Protein AF-A0A0P9UL60-F1 (afdb_monomer)

Structure (mmCIF, N/CA/C/O backbone):
data_AF-A0A0P9UL60-F1
#
_entry.id   AF-A0A0P9UL60-F1
#
loop_
_atom_site.group_PDB
_atom_site.id
_atom_site.type_symbol
_atom_site.label_atom_id
_atom_site.label_alt_id
_atom_site.label_comp_id
_atom_site.label_asym_id
_atom_site.label_entity_id
_atom_site.label_seq_id
_atom_site.pdbx_PDB_ins_code
_atom_site.Cartn_x
_atom_site.Cartn_y
_atom_site.Cartn_z
_atom_site.occupancy
_atom_site.B_iso_or_equiv
_atom_sit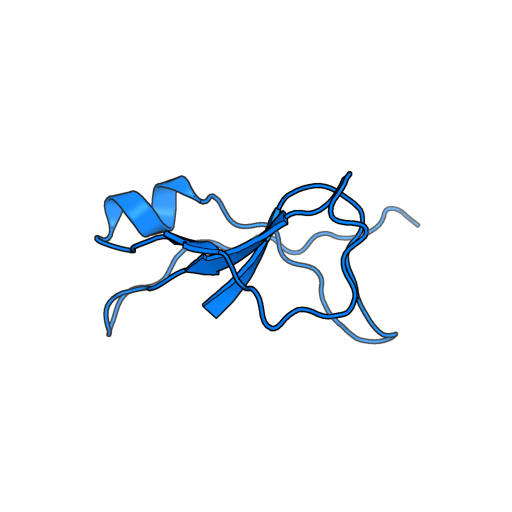e.auth_seq_id
_atom_site.auth_comp_id
_atom_site.auth_asym_id
_atom_site.auth_atom_id
_atom_site.pdbx_PDB_model_num
ATOM 1 N N . MET A 1 1 ? -0.974 6.872 -1.572 1.00 73.25 1 MET A N 1
ATOM 2 C CA . MET A 1 1 ? 0.431 6.696 -1.155 1.00 73.25 1 MET A CA 1
ATOM 3 C C . MET A 1 1 ? 1.179 6.006 -2.280 1.00 73.25 1 MET A C 1
ATOM 5 O O . MET A 1 1 ? 0.631 5.060 -2.838 1.00 73.25 1 MET A O 1
ATOM 9 N N . ASN A 1 2 ? 2.385 6.466 -2.612 1.00 68.69 2 ASN A N 1
ATOM 10 C CA . ASN A 1 2 ? 3.242 5.785 -3.584 1.00 68.69 2 ASN A CA 1
ATOM 11 C C . ASN A 1 2 ? 4.06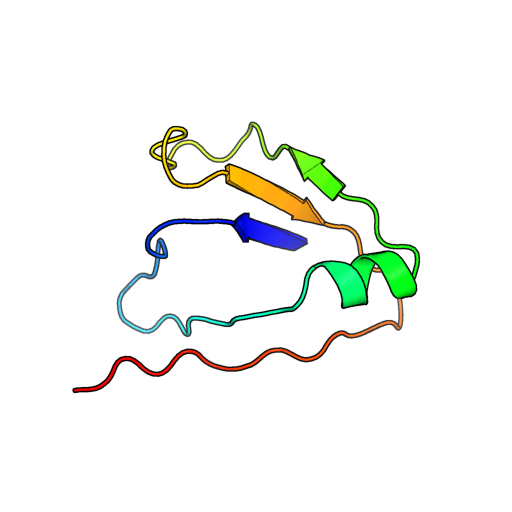8 4.739 -2.838 1.00 68.69 2 ASN A C 1
ATOM 13 O O . ASN A 1 2 ? 4.674 5.042 -1.812 1.00 68.69 2 ASN A O 1
ATOM 17 N N . VAL A 1 3 ? 4.031 3.502 -3.314 1.00 69.75 3 VAL A N 1
ATOM 18 C CA . VAL A 1 3 ? 4.639 2.335 -2.675 1.00 69.75 3 VAL A CA 1
ATOM 19 C C . VAL A 1 3 ? 5.341 1.518 -3.752 1.00 69.75 3 VAL A C 1
ATOM 21 O O . VAL A 1 3 ? 4.928 1.505 -4.907 1.00 69.75 3 VAL A O 1
ATOM 24 N N . MET A 1 4 ? 6.407 0.818 -3.389 1.00 65.75 4 MET A N 1
ATOM 25 C CA . MET A 1 4 ? 7.104 -0.092 -4.295 1.00 65.75 4 MET A CA 1
ATOM 26 C C . MET A 1 4 ? 6.904 -1.536 -3.873 1.00 65.75 4 MET A C 1
ATOM 28 O O . MET A 1 4 ? 6.807 -1.834 -2.683 1.00 65.75 4 MET A O 1
ATOM 32 N N . THR A 1 5 ? 6.861 -2.437 -4.853 1.00 59.25 5 THR A N 1
ATOM 33 C CA . THR A 1 5 ? 6.749 -3.878 -4.609 1.00 59.25 5 THR A CA 1
ATOM 34 C C . THR A 1 5 ? 7.840 -4.625 -5.367 1.00 59.25 5 THR A C 1
ATOM 36 O O . THR A 1 5 ? 8.027 -4.396 -6.560 1.00 59.25 5 THR A O 1
ATOM 39 N N . GLY A 1 6 ? 8.566 -5.505 -4.672 1.00 55.00 6 GLY A N 1
ATOM 40 C CA . GLY A 1 6 ? 9.722 -6.223 -5.222 1.00 55.00 6 GLY A CA 1
ATOM 41 C C . GLY A 1 6 ? 10.981 -5.353 -5.358 1.00 55.00 6 GLY A C 1
ATOM 42 O O . GLY A 1 6 ? 10.895 -4.160 -5.617 1.00 55.00 6 GLY A O 1
ATOM 43 N N . GLY A 1 7 ? 12.160 -5.955 -5.177 1.00 54.03 7 GLY A N 1
ATOM 44 C CA . GLY A 1 7 ? 13.475 -5.320 -5.367 1.00 54.03 7 GLY A CA 1
ATOM 45 C C . GLY A 1 7 ? 13.908 -4.305 -4.289 1.00 54.03 7 GLY A C 1
ATOM 46 O O . GLY A 1 7 ? 13.161 -4.043 -3.346 1.00 54.03 7 GLY A O 1
ATOM 47 N N . PRO A 1 8 ? 15.157 -3.803 -4.370 1.00 54.28 8 PRO A N 1
ATOM 48 C CA . PRO A 1 8 ? 15.730 -2.915 -3.362 1.00 54.28 8 PRO A CA 1
ATOM 49 C C . PRO A 1 8 ? 15.108 -1.513 -3.407 1.00 54.28 8 PRO A C 1
ATOM 51 O O . PRO A 1 8 ? 14.767 -0.992 -4.467 1.00 54.28 8 PRO A O 1
ATOM 54 N N . SER A 1 9 ? 14.978 -0.906 -2.232 1.00 58.44 9 SER A N 1
ATOM 55 C CA . SER A 1 9 ? 14.403 0.420 -2.019 1.00 58.44 9 SER A CA 1
ATOM 56 C C . SER A 1 9 ? 15.240 1.550 -2.639 1.00 58.44 9 SER A C 1
ATOM 58 O O . SER A 1 9 ? 16.459 1.571 -2.487 1.00 58.44 9 SER A O 1
ATOM 60 N N . TYR A 1 10 ? 14.594 2.556 -3.242 1.00 56.06 10 TYR A N 1
ATOM 61 C CA . TYR A 1 10 ? 15.206 3.869 -3.514 1.00 56.06 10 TYR A CA 1
ATOM 62 C C . TYR A 1 10 ? 15.214 4.711 -2.237 1.00 56.06 10 TYR A C 1
ATOM 64 O O . TYR A 1 10 ? 14.399 5.617 -2.076 1.00 56.06 10 TYR A O 1
ATOM 72 N N . SER A 1 11 ? 16.093 4.380 -1.303 1.00 60.97 11 SER A N 1
ATOM 73 C CA . SER A 1 11 ? 16.302 5.171 -0.087 1.00 60.97 11 SER A CA 1
ATOM 74 C C . SER A 1 11 ? 17.515 6.065 -0.286 1.00 60.97 11 SER A C 1
ATOM 76 O O . SER A 1 11 ? 18.543 5.601 -0.782 1.00 60.97 11 SER A O 1
ATOM 78 N N . ARG A 1 12 ? 17.415 7.339 0.087 1.00 64.31 12 ARG A N 1
ATOM 79 C CA . ARG A 1 12 ? 18.583 8.209 0.266 1.00 64.31 12 ARG A CA 1
ATOM 80 C C . ARG A 1 12 ? 19.142 8.017 1.677 1.00 64.31 12 ARG A C 1
ATOM 82 O O . ARG A 1 12 ? 18.444 7.523 2.563 1.00 64.31 12 ARG A O 1
ATOM 89 N N . ASP A 1 13 ? 20.391 8.420 1.899 1.00 63.41 13 ASP A N 1
ATOM 90 C CA . ASP A 1 13 ? 20.974 8.416 3.243 1.00 63.41 13 ASP A CA 1
ATOM 91 C C . ASP A 1 13 ? 20.118 9.268 4.196 1.00 63.41 13 ASP A C 1
ATOM 93 O O . ASP A 1 13 ? 19.866 10.445 3.937 1.00 63.41 13 ASP A O 1
ATOM 97 N N . GLY A 1 14 ? 19.654 8.650 5.286 1.00 68.50 14 GLY A N 1
AT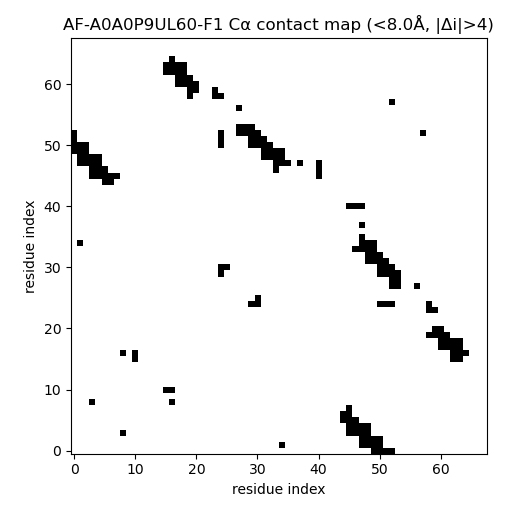OM 98 C CA . GLY A 1 14 ? 18.739 9.250 6.265 1.00 68.50 14 GLY A CA 1
ATOM 99 C C . GLY A 1 14 ? 17.266 8.849 6.112 1.00 68.50 14 GLY A C 1
ATOM 100 O O . GLY A 1 14 ? 16.492 9.071 7.044 1.00 68.50 14 GLY A O 1
ATOM 101 N N . ASP A 1 15 ? 16.875 8.215 5.002 1.00 75.56 15 ASP A N 1
ATOM 102 C CA . ASP A 1 15 ? 15.510 7.715 4.818 1.00 75.56 15 ASP A CA 1
ATOM 103 C C . ASP A 1 15 ? 15.277 6.418 5.609 1.00 75.56 15 ASP A C 1
ATOM 105 O O . ASP A 1 15 ? 16.119 5.516 5.641 1.00 75.56 15 ASP A O 1
ATOM 109 N N . ILE A 1 16 ? 14.087 6.283 6.203 1.00 79.94 16 ILE A N 1
ATOM 110 C CA . ILE A 1 16 ? 13.644 5.016 6.793 1.00 79.94 16 ILE A CA 1
ATOM 111 C C . ILE A 1 16 ? 12.919 4.171 5.748 1.00 79.94 16 ILE A C 1
ATOM 113 O O . ILE A 1 16 ? 11.989 4.620 5.078 1.00 79.94 16 ILE A O 1
ATOM 117 N N . ASN A 1 17 ? 13.319 2.909 5.638 1.00 83.69 17 ASN A N 1
ATOM 118 C CA . ASN A 1 17 ? 12.578 1.927 4.864 1.00 83.69 17 ASN A CA 1
ATOM 119 C C . ASN A 1 17 ? 11.472 1.325 5.711 1.00 83.69 17 ASN A C 1
ATOM 121 O O . ASN A 1 17 ? 11.712 0.931 6.851 1.00 83.69 17 ASN A O 1
ATOM 125 N N . VAL A 1 18 ? 10.278 1.205 5.141 1.00 87.25 18 VAL A N 1
ATOM 126 C CA . VAL A 1 18 ? 9.142 0.573 5.810 1.00 87.25 18 VAL A CA 1
ATOM 127 C C . VAL A 1 18 ? 8.552 -0.536 4.952 1.00 87.25 18 VAL A C 1
ATOM 129 O O . VAL A 1 18 ? 8.404 -0.401 3.738 1.00 87.25 18 VAL A O 1
ATOM 132 N N . ARG A 1 19 ? 8.191 -1.639 5.602 1.00 89.56 19 ARG A N 1
ATOM 133 C CA . ARG A 1 19 ? 7.413 -2.733 5.034 1.00 89.56 19 ARG A CA 1
ATOM 134 C C . ARG A 1 19 ? 5.973 -2.613 5.507 1.00 89.56 19 ARG A C 1
ATOM 136 O O . ARG A 1 19 ? 5.714 -2.439 6.693 1.00 89.56 19 ARG A O 1
ATOM 143 N N . MET A 1 20 ? 5.040 -2.750 4.575 1.00 94.19 20 MET A N 1
ATOM 144 C CA . MET A 1 20 ? 3.602 -2.768 4.841 1.00 94.19 20 MET A CA 1
ATOM 145 C C . MET A 1 20 ? 2.968 -3.942 4.097 1.00 94.19 20 MET A C 1
ATOM 147 O O . MET A 1 20 ? 3.473 -4.373 3.055 1.00 94.19 20 MET A O 1
ATOM 151 N N . ARG A 1 21 ? 1.847 -4.455 4.605 1.00 94.75 21 ARG A N 1
ATOM 152 C CA . ARG A 1 21 ? 1.096 -5.531 3.952 1.00 94.75 21 ARG A CA 1
ATOM 153 C C . ARG A 1 21 ? 0.058 -4.942 2.999 1.00 94.75 21 ARG A C 1
ATOM 155 O O . ARG A 1 21 ? -0.837 -4.224 3.424 1.00 94.75 21 ARG A O 1
ATOM 162 N N . LEU A 1 22 ? 0.130 -5.297 1.713 1.00 94.31 22 LEU A N 1
ATOM 163 C CA . LEU A 1 22 ? -0.826 -4.819 0.700 1.00 94.31 22 LEU A CA 1
ATOM 164 C C . LEU A 1 22 ? -2.282 -5.167 1.052 1.00 94.31 22 LEU A C 1
ATOM 166 O O . LEU A 1 22 ? -3.175 -4.345 0.859 1.00 94.31 22 LEU A O 1
ATOM 170 N N . GLY A 1 23 ? -2.507 -6.364 1.604 1.00 95.81 23 GLY A N 1
ATOM 171 C CA . GLY A 1 23 ? -3.832 -6.811 2.040 1.00 95.81 23 GLY A CA 1
ATOM 172 C C . GLY A 1 23 ? -4.490 -5.857 3.037 1.00 95.81 23 GLY A C 1
ATOM 173 O O . GLY A 1 23 ? -5.681 -5.616 2.934 1.00 95.81 23 GLY A O 1
ATOM 174 N N . ASP A 1 24 ? -3.715 -5.207 3.907 1.00 97.62 24 ASP A N 1
ATOM 175 C CA . ASP A 1 24 ? -4.263 -4.319 4.936 1.00 97.62 24 ASP A CA 1
ATOM 176 C C . ASP A 1 24 ? -4.890 -3.053 4.335 1.00 97.62 24 ASP A C 1
ATOM 178 O O . ASP A 1 24 ? -5.834 -2.501 4.902 1.00 97.62 24 ASP A O 1
ATOM 182 N N . PHE A 1 25 ? -4.403 -2.606 3.174 1.00 96.88 25 PHE A N 1
ATOM 183 C CA . PHE A 1 25 ? -5.035 -1.528 2.414 1.00 96.88 25 PHE A CA 1
ATOM 184 C C . PHE A 1 25 ? -6.322 -2.010 1.745 1.00 96.88 25 PHE A C 1
ATOM 186 O O . PHE A 1 25 ? -7.335 -1.318 1.813 1.00 96.88 25 PHE A O 1
ATOM 193 N N . ILE A 1 26 ? -6.293 -3.197 1.129 1.00 96.56 26 ILE A N 1
ATOM 194 C CA . ILE A 1 26 ? -7.448 -3.789 0.436 1.00 96.56 26 ILE A CA 1
ATOM 195 C C . ILE A 1 26 ? -8.600 -4.024 1.422 1.00 96.56 26 ILE A C 1
ATOM 197 O O . ILE A 1 26 ? -9.726 -3.608 1.154 1.00 96.56 26 ILE A O 1
ATOM 201 N N . ASP A 1 27 ? -8.303 -4.585 2.595 1.00 97.62 27 ASP A N 1
ATOM 202 C CA . ASP A 1 27 ? -9.274 -4.867 3.659 1.00 97.62 27 ASP A CA 1
ATOM 203 C C . ASP A 1 27 ? -9.956 -3.587 4.185 1.00 97.62 27 ASP A C 1
ATOM 205 O O . ASP A 1 27 ? -11.061 -3.635 4.721 1.00 97.62 27 ASP A O 1
ATOM 209 N N . ARG A 1 28 ? -9.328 -2.418 3.991 1.00 97.12 28 ARG A N 1
ATOM 210 C CA . ARG A 1 28 ? -9.852 -1.092 4.365 1.00 97.12 28 ARG A CA 1
ATOM 211 C C . ARG A 1 28 ? -10.515 -0.347 3.204 1.00 97.12 28 ARG A C 1
ATOM 213 O O . ARG A 1 28 ? -10.818 0.832 3.345 1.00 97.12 28 ARG A O 1
ATOM 220 N N . GLY A 1 29 ? -10.732 -0.990 2.056 1.00 96.50 29 GLY A N 1
ATOM 221 C CA . GLY A 1 29 ? -11.336 -0.369 0.869 1.00 96.50 29 GLY A CA 1
ATOM 222 C C . GLY A 1 29 ? -10.351 0.404 -0.016 1.00 96.50 29 GLY A C 1
ATOM 223 O O . GLY A 1 29 ? -10.763 1.179 -0.884 1.00 96.50 29 GLY A O 1
ATOM 224 N N . GLY A 1 30 ? -9.051 0.207 0.195 1.00 96.69 30 GLY A N 1
ATOM 225 C CA . GLY A 1 30 ? -7.994 0.724 -0.661 1.00 96.69 30 GLY A CA 1
ATOM 226 C C . GLY A 1 30 ? -8.009 0.092 -2.052 1.00 96.69 30 GLY A C 1
ATOM 227 O O . GLY A 1 30 ? -8.381 -1.065 -2.244 1.00 96.69 30 GLY A O 1
ATOM 228 N N . LYS A 1 31 ? -7.586 0.871 -3.044 1.00 95.88 31 LYS A N 1
ATOM 229 C CA . LYS A 1 31 ? -7.459 0.473 -4.448 1.00 95.88 31 LYS A CA 1
ATOM 230 C C . LYS A 1 31 ? -6.001 0.578 -4.866 1.00 95.88 31 LYS A C 1
ATOM 232 O O . LYS A 1 31 ? -5.275 1.446 -4.382 1.00 95.88 31 LYS A O 1
ATOM 237 N N . VAL A 1 32 ? -5.591 -0.302 -5.770 1.00 93.19 32 VAL A N 1
ATOM 238 C CA . VAL A 1 32 ? -4.207 -0.422 -6.232 1.00 93.19 32 VAL A CA 1
ATOM 239 C C . VAL A 1 32 ? -4.135 -0.024 -7.697 1.00 93.19 32 VAL A C 1
ATOM 241 O O . VAL A 1 32 ? -4.910 -0.513 -8.517 1.00 93.19 32 VAL A O 1
ATOM 244 N N . TYR A 1 33 ? -3.190 0.849 -8.018 1.00 90.31 33 TYR A N 1
ATOM 245 C CA . TYR A 1 33 ? -2.941 1.353 -9.360 1.00 90.31 33 TYR A CA 1
ATOM 246 C C . TYR A 1 33 ? -1.456 1.225 -9.681 1.00 90.31 33 TYR A C 1
ATOM 248 O O . TYR A 1 33 ? -0.612 1.326 -8.791 1.00 90.31 33 TYR A O 1
ATOM 256 N N . LEU A 1 34 ? -1.127 1.032 -10.956 1.00 87.00 34 LEU A N 1
ATOM 257 C CA . LEU A 1 34 ? 0.255 1.125 -11.419 1.00 87.00 34 LEU A CA 1
ATOM 258 C C . LEU A 1 34 ? 0.707 2.586 -11.387 1.00 87.00 34 LEU A C 1
ATOM 260 O O . LEU A 1 34 ? 0.003 3.462 -11.895 1.00 87.00 34 LEU A O 1
ATOM 264 N N . ASP A 1 35 ? 1.886 2.843 -10.821 1.00 84.19 35 ASP A N 1
ATOM 265 C CA . ASP A 1 35 ? 2.497 4.168 -10.869 1.00 84.19 35 ASP A CA 1
ATOM 266 C C . ASP A 1 35 ? 3.392 4.298 -12.109 1.00 84.19 35 ASP A C 1
ATOM 268 O O . ASP A 1 35 ? 4.563 3.916 -12.117 1.00 84.19 35 ASP A O 1
ATOM 272 N N . ASN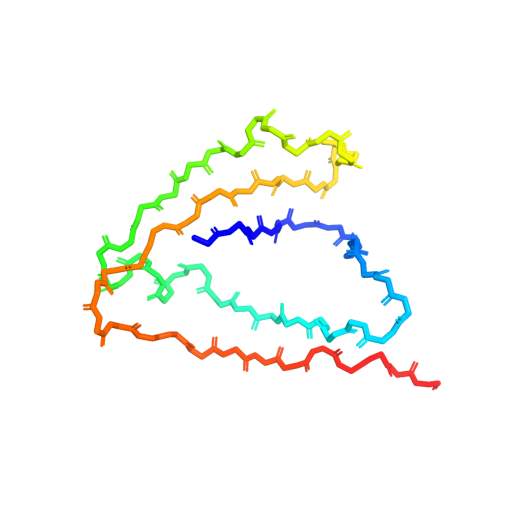 A 1 36 ? 2.837 4.869 -13.177 1.00 78.69 36 ASN A N 1
ATOM 273 C CA . ASN A 1 36 ? 3.573 5.098 -14.421 1.00 78.69 36 ASN A CA 1
ATOM 274 C C . ASN A 1 36 ? 4.530 6.304 -14.356 1.00 78.69 36 ASN A C 1
ATOM 276 O O . ASN A 1 36 ? 5.320 6.490 -15.283 1.00 78.69 36 ASN A O 1
ATOM 280 N N . SER A 1 37 ? 4.465 7.117 -13.295 1.00 73.25 37 SER A N 1
ATOM 281 C CA . SER A 1 37 ? 5.301 8.313 -13.120 1.00 73.25 37 SER A CA 1
ATOM 282 C C . SER A 1 37 ? 6.667 8.006 -12.502 1.00 73.25 37 SER A C 1
ATOM 284 O O . SER A 1 37 ? 7.608 8.788 -12.645 1.00 73.25 37 SER A O 1
ATOM 286 N N . ALA A 1 38 ? 6.809 6.844 -11.860 1.00 65.69 38 ALA A N 1
ATOM 287 C CA . ALA A 1 38 ? 8.065 6.398 -11.282 1.00 65.69 38 ALA A CA 1
ATOM 288 C C . ALA A 1 38 ? 9.091 6.079 -12.390 1.00 65.69 38 ALA A C 1
ATOM 290 O O . ALA A 1 38 ? 9.069 5.018 -13.020 1.00 65.69 38 ALA A O 1
ATOM 291 N N . ALA A 1 39 ? 10.002 7.025 -12.625 1.00 56.69 39 ALA A N 1
ATOM 292 C CA . ALA A 1 39 ? 11.049 6.948 -13.646 1.00 56.69 39 ALA A CA 1
ATOM 293 C C . ALA A 1 39 ? 12.249 6.050 -13.265 1.00 56.69 39 ALA A C 1
ATOM 295 O O . ALA A 1 39 ? 13.091 5.782 -14.114 1.00 56.69 39 ALA A O 1
ATOM 296 N N . GLY A 1 40 ? 12.353 5.598 -12.008 1.00 53.44 40 GLY A N 1
ATOM 297 C CA . GLY A 1 40 ? 13.585 4.996 -11.466 1.00 53.44 40 GLY A CA 1
ATOM 298 C C . GLY A 1 40 ? 13.627 3.469 -11.353 1.00 53.44 40 GLY A C 1
ATOM 299 O O . GLY A 1 40 ? 14.696 2.932 -11.085 1.00 53.44 40 GLY A O 1
ATOM 300 N N . GLY A 1 41 ? 12.498 2.783 -11.551 1.00 55.06 41 GLY A N 1
ATOM 301 C CA . GLY A 1 41 ? 12.339 1.332 -11.399 1.00 55.06 41 GLY A CA 1
ATOM 302 C C . GLY A 1 41 ? 13.056 0.518 -12.469 1.00 55.06 41 GLY A C 1
ATOM 303 O O . GLY A 1 41 ? 12.684 0.647 -13.634 1.00 55.06 41 GLY A O 1
ATOM 304 N N . ASP A 1 42 ? 13.955 -0.406 -12.113 1.00 55.69 42 ASP A N 1
ATOM 305 C CA . ASP A 1 42 ? 14.163 -1.583 -12.966 1.00 55.69 42 ASP A CA 1
ATOM 306 C C . ASP A 1 42 ? 12.842 -2.369 -12.953 1.00 55.69 42 ASP A C 1
ATOM 308 O O . ASP A 1 42 ? 12.581 -3.184 -12.063 1.00 55.69 42 ASP A O 1
ATOM 312 N N . ARG A 1 43 ? 11.948 -2.041 -13.899 1.00 56.12 43 ARG A N 1
ATOM 313 C CA . ARG A 1 43 ? 10.577 -2.576 -13.998 1.00 56.12 43 ARG A CA 1
ATOM 314 C C . ARG A 1 43 ? 10.547 -4.102 -14.155 1.00 56.12 43 ARG A C 1
ATOM 316 O O . ARG A 1 43 ? 9.469 -4.686 -14.129 1.00 56.12 43 ARG A O 1
ATOM 323 N N . GLN A 1 44 ? 11.705 -4.749 -14.320 1.00 58.38 44 GLN A N 1
ATOM 324 C CA . GLN A 1 44 ? 11.845 -6.203 -14.269 1.00 58.38 44 GLN A CA 1
ATOM 325 C C . GL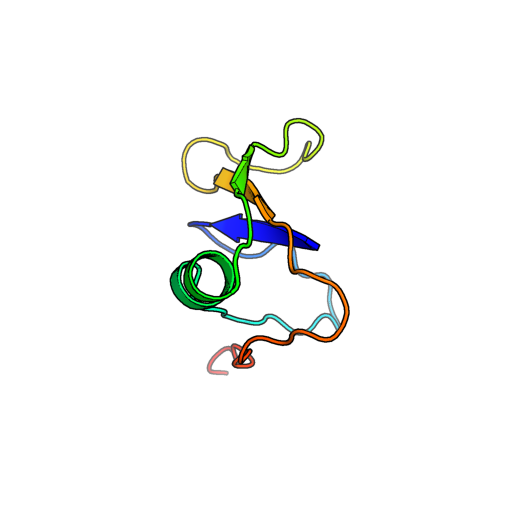N A 1 44 ? 11.816 -6.781 -12.848 1.00 58.38 44 GLN A C 1
ATOM 327 O O . GLN A 1 44 ? 11.414 -7.932 -12.693 1.00 58.38 44 GLN A O 1
ATOM 332 N N . LYS A 1 45 ? 12.231 -6.033 -11.815 1.00 65.00 45 LYS A N 1
ATOM 333 C CA . LYS A 1 45 ? 12.332 -6.535 -10.427 1.00 65.00 45 LYS A CA 1
ATOM 334 C C . LYS A 1 45 ? 11.492 -5.755 -9.418 1.00 65.00 45 LYS A C 1
ATOM 336 O O . LYS A 1 45 ? 11.145 -6.315 -8.379 1.00 65.00 45 LYS A O 1
ATOM 341 N N . THR A 1 46 ? 11.147 -4.507 -9.734 1.00 72.31 46 THR A N 1
ATOM 342 C CA . THR A 1 46 ? 10.367 -3.621 -8.865 1.00 72.31 46 THR A CA 1
ATOM 343 C C . THR A 1 46 ? 9.203 -3.009 -9.631 1.00 72.31 46 THR A C 1
ATOM 345 O O . THR A 1 46 ? 9.399 -2.336 -10.642 1.00 72.31 46 THR A O 1
ATOM 348 N N . ILE A 1 47 ? 7.985 -3.209 -9.126 1.00 80.38 47 ILE A N 1
ATOM 349 C CA . ILE A 1 47 ? 6.759 -2.634 -9.680 1.00 80.38 47 ILE A CA 1
ATOM 350 C C . ILE A 1 47 ? 6.306 -1.492 -8.760 1.00 80.38 47 ILE A C 1
ATOM 352 O O . ILE A 1 47 ? 5.913 -1.755 -7.615 1.00 80.38 47 ILE A O 1
ATOM 356 N N . PRO A 1 48 ? 6.367 -0.233 -9.225 1.00 82.56 48 PRO A N 1
ATOM 357 C CA . PRO A 1 48 ? 5.875 0.911 -8.472 1.00 82.56 48 PRO A CA 1
ATOM 358 C C . PRO A 1 48 ? 4.341 0.982 -8.546 1.00 82.56 48 PRO A C 1
ATOM 360 O O . PRO A 1 48 ? 3.739 0.808 -9.609 1.00 82.56 48 PRO A O 1
ATOM 363 N N . LEU A 1 49 ? 3.706 1.232 -7.403 1.00 88.00 49 LEU A N 1
ATOM 364 C CA . LEU A 1 49 ? 2.257 1.258 -7.229 1.00 88.00 49 LEU A CA 1
ATOM 365 C C . LEU A 1 49 ? 1.807 2.546 -6.535 1.00 88.00 49 LEU A C 1
ATOM 367 O O . LEU A 1 49 ? 2.456 3.036 -5.612 1.00 88.00 49 LEU A O 1
ATOM 371 N N . VAL A 1 50 ? 0.624 3.031 -6.901 1.00 90.44 50 VAL A N 1
ATOM 372 C CA . VAL A 1 50 ? -0.145 3.978 -6.089 1.00 90.44 50 VAL A CA 1
ATOM 373 C C . VAL A 1 50 ? -1.257 3.207 -5.393 1.00 90.44 50 VAL A C 1
ATOM 375 O O . VAL A 1 50 ? -2.068 2.548 -6.040 1.00 90.44 50 VAL A O 1
ATOM 378 N N . ILE A 1 51 ? -1.312 3.302 -4.068 1.00 94.25 51 ILE A N 1
ATOM 379 C CA . ILE A 1 51 ? -2.335 2.645 -3.250 1.00 94.25 51 ILE A CA 1
ATOM 380 C C . ILE A 1 51 ? -3.159 3.718 -2.538 1.00 94.25 51 ILE A C 1
ATOM 382 O O . ILE A 1 51 ? -2.598 4.634 -1.921 1.00 94.25 51 ILE A O 1
ATOM 386 N N . THR A 1 52 ? -4.487 3.638 -2.628 1.00 95.88 52 THR A N 1
ATOM 387 C CA . THR A 1 52 ? -5.385 4.507 -1.854 1.00 95.88 52 THR A CA 1
ATOM 388 C C . THR A 1 52 ? -5.641 3.928 -0.468 1.00 95.88 52 THR A C 1
ATOM 390 O O . THR A 1 52 ? -5.659 2.716 -0.272 1.00 95.88 52 THR A O 1
ATOM 393 N N . LEU A 1 53 ? -5.866 4.815 0.496 1.00 96.94 53 LEU A N 1
ATOM 394 C CA . LEU A 1 53 ? -6.296 4.488 1.848 1.00 96.94 53 LEU A CA 1
ATOM 395 C C . LEU A 1 53 ? -7.392 5.498 2.202 1.00 96.94 53 LEU A C 1
ATOM 397 O O . LEU A 1 53 ? -7.132 6.696 2.057 1.00 96.94 53 LEU A O 1
ATOM 401 N N . PRO A 1 54 ? -8.610 5.064 2.570 1.00 95.69 54 PRO A N 1
ATOM 402 C CA . PRO A 1 54 ? -9.667 6.001 2.926 1.00 95.69 54 PRO A CA 1
ATOM 403 C C . PRO A 1 54 ? -9.267 6.917 4.080 1.00 95.69 54 PRO A C 1
ATOM 405 O O . PRO A 1 54 ? -8.470 6.549 4.943 1.00 95.69 54 PRO A O 1
ATOM 408 N N . GLU A 1 55 ? -9.831 8.120 4.091 1.00 94.62 55 GLU A N 1
ATOM 409 C CA . GLU A 1 55 ? -9.570 9.092 5.147 1.00 94.62 55 GLU A CA 1
ATOM 410 C C . GLU A 1 55 ? -9.922 8.516 6.529 1.00 94.62 55 GLU A C 1
ATOM 412 O O . GLU A 1 55 ? -10.892 7.773 6.687 1.00 94.62 55 GLU A O 1
ATOM 417 N N . GLY A 1 56 ? -9.090 8.819 7.529 1.00 96.44 56 GLY A N 1
ATOM 418 C CA . GLY A 1 56 ? -9.231 8.295 8.890 1.00 96.44 56 GLY A CA 1
ATOM 419 C C . GLY A 1 56 ? -8.746 6.853 9.089 1.00 96.44 56 GLY A C 1
ATOM 420 O O . GLY A 1 56 ? -8.773 6.367 10.217 1.00 96.44 56 GLY A O 1
ATOM 421 N N . GLN A 1 57 ? -8.280 6.169 8.038 1.00 96.69 57 GLN A N 1
ATOM 422 C CA . GLN A 1 57 ? -7.702 4.827 8.139 1.00 96.69 57 GLN A CA 1
ATOM 423 C C . GLN A 1 57 ? -6.172 4.861 8.235 1.00 96.69 57 GLN A C 1
ATOM 425 O O . GLN A 1 57 ? -5.506 5.753 7.713 1.00 96.69 57 GLN A O 1
ATOM 430 N N . SER A 1 58 ? -5.608 3.833 8.869 1.00 95.94 58 SER A N 1
ATOM 431 C CA . SER A 1 58 ? -4.166 3.589 8.953 1.00 95.94 58 SER A CA 1
ATOM 432 C C . SER A 1 58 ? -3.863 2.100 8.796 1.00 95.94 58 SER A C 1
ATOM 434 O O . SER A 1 58 ? -4.709 1.249 9.085 1.00 95.94 58 SER A O 1
ATOM 436 N N . VAL A 1 59 ? -2.652 1.779 8.339 1.00 96.50 59 VAL A N 1
ATOM 437 C CA . VAL A 1 59 ? -2.142 0.404 8.271 1.00 96.50 59 VAL A CA 1
ATOM 438 C C . VAL A 1 59 ? -0.860 0.274 9.098 1.00 96.50 59 VAL A C 1
ATOM 440 O O . VAL A 1 59 ? -0.132 1.261 9.238 1.00 96.50 59 VAL A O 1
ATOM 443 N N . PRO A 1 60 ? -0.553 -0.917 9.634 1.00 97.06 60 PRO A N 1
ATOM 444 C CA . PRO A 1 60 ? 0.734 -1.174 10.263 1.00 97.06 60 PRO A CA 1
ATOM 445 C C . PRO A 1 60 ? 1.892 -1.006 9.272 1.00 97.06 60 PRO A C 1
ATOM 447 O O . PRO A 1 60 ? 1.814 -1.443 8.120 1.00 97.06 60 PRO A O 1
ATOM 450 N N . ALA A 1 61 ? 2.980 -0.406 9.746 1.00 93.81 61 ALA A N 1
ATOM 451 C CA . ALA A 1 61 ? 4.233 -0.283 9.019 1.00 93.81 61 ALA A CA 1
ATOM 452 C C . ALA A 1 6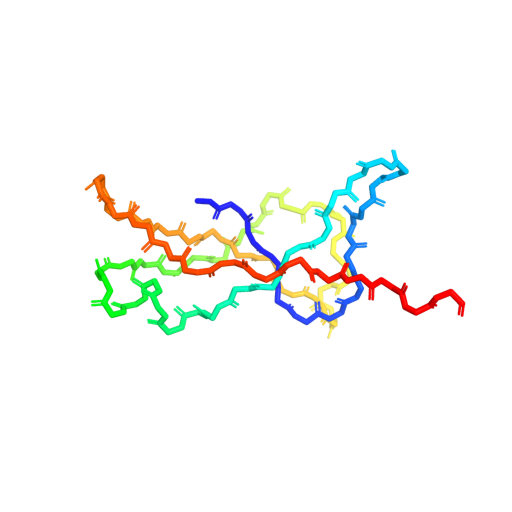1 ? 5.383 -0.737 9.918 1.00 93.81 61 ALA A C 1
ATOM 454 O O . ALA A 1 61 ? 5.504 -0.298 11.061 1.00 93.81 61 ALA A O 1
ATOM 455 N N . GLU A 1 62 ? 6.228 -1.615 9.395 1.00 93.81 62 GLU A N 1
ATOM 456 C CA . GLU A 1 62 ? 7.406 -2.124 10.088 1.00 93.81 62 GLU A CA 1
ATOM 457 C C . GLU A 1 62 ? 8.646 -1.467 9.501 1.00 93.81 62 GLU A C 1
ATOM 459 O O . GLU A 1 62 ? 8.871 -1.541 8.292 1.00 93.81 62 GLU A O 1
ATOM 464 N N . GLN A 1 63 ? 9.471 -0.839 10.335 1.00 89.81 63 GLN A N 1
ATOM 465 C CA . GLN A 1 63 ? 10.754 -0.326 9.875 1.00 89.81 63 GLN A CA 1
ATOM 466 C C . GLN A 1 63 ? 11.662 -1.495 9.474 1.00 89.81 63 GLN A C 1
ATOM 468 O O . GLN A 1 63 ? 11.903 -2.414 10.257 1.00 89.81 63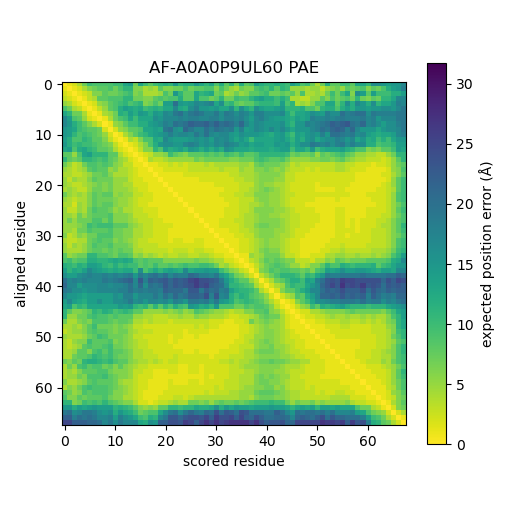 GLN A O 1
ATOM 473 N N . ILE A 1 64 ? 12.185 -1.452 8.251 1.00 83.88 64 ILE A N 1
ATOM 474 C CA . ILE A 1 64 ? 13.216 -2.375 7.789 1.00 83.88 64 ILE A CA 1
ATOM 475 C C . ILE A 1 64 ? 14.547 -1.829 8.296 1.00 83.88 64 ILE A C 1
ATOM 477 O O . ILE A 1 64 ? 15.035 -0.810 7.807 1.00 83.88 64 ILE A O 1
ATOM 481 N N . VAL A 1 65 ? 15.122 -2.499 9.289 1.00 79.75 65 VAL A N 1
ATOM 482 C CA . VAL A 1 65 ? 16.469 -2.203 9.779 1.00 79.75 65 VAL A CA 1
ATOM 483 C C . VAL A 1 65 ? 17.430 -3.113 9.023 1.00 79.75 65 VAL A C 1
ATOM 485 O O . VAL A 1 65 ? 17.324 -4.336 9.117 1.00 79.75 65 VAL A O 1
ATOM 488 N N . SER A 1 66 ? 18.333 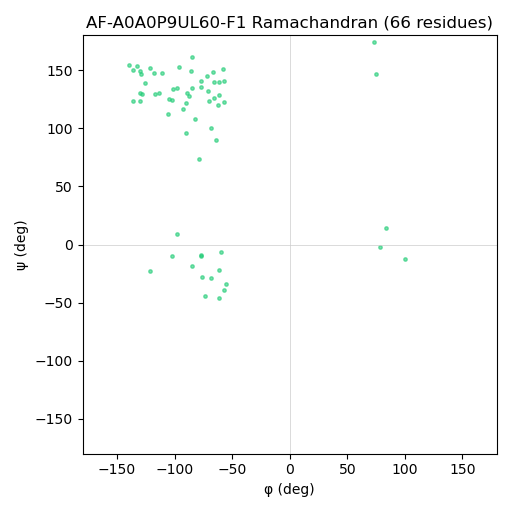-2.541 8.229 1.00 59.56 66 SER A N 1
ATOM 489 C CA . SER A 1 66 ? 19.421 -3.318 7.632 1.00 59.56 66 SER A CA 1
ATOM 490 C C . SER A 1 66 ? 20.274 -3.895 8.763 1.00 59.56 66 SER A C 1
ATOM 492 O O . SER A 1 66 ? 20.676 -3.149 9.656 1.00 59.56 66 SER A O 1
ATOM 494 N N . ALA A 1 67 ? 20.537 -5.204 8.752 1.00 52.62 67 ALA A N 1
ATOM 495 C CA . ALA A 1 67 ? 21.554 -5.769 9.631 1.00 52.62 67 ALA A CA 1
ATOM 496 C C . ALA A 1 67 ? 22.906 -5.149 9.249 1.00 52.62 67 ALA A C 1
ATOM 498 O O . ALA A 1 67 ? 23.309 -5.228 8.088 1.00 52.62 67 ALA A O 1
ATOM 499 N N . SER A 1 68 ? 23.522 -4.470 10.216 1.00 46.38 68 SER A N 1
ATOM 500 C CA . SER A 1 68 ? 24.901 -3.973 10.170 1.00 46.38 68 SER A CA 1
ATOM 501 C C . SER A 1 68 ? 25.904 -5.094 9.942 1.00 46.38 68 SER A C 1
ATOM 503 O O . SER A 1 68 ? 25.713 -6.152 10.588 1.00 46.38 68 SER A O 1
#

Mean predicted aligned error: 7.7 Å

Solvent-accessible surface area (backbone atoms only — not comparable to full-atom values): 4468 Å² total; per-residue (Å²): 88,82,47,78,44,60,69,84,79,96,66,58,95,89,58,84,48,68,49,66,61,70,62,58,36,46,79,60,72,23,49,81,41,80,37,85,80,65,86,82,58,61,69,88,54,22,50,48,28,34,37,44,68,51,89,97,65,86,69,76,70,43,74,58,75,79,85,128

Organism: NCBI:txid251724

pLDDT: mean 79.23, std 16.33, range [46.38, 97.62]

InterPro domains:
  IPR015226 Type III effector HopF2 [PF09143] (8-64)

Foldseek 3Di:
DKDKDFDDDPDDVPDWDKDFDPVQQVVQVKDKDFDPPPPPDPCVGMTIIDIDHDPPDDTDIDTDDPDD

Nearest PDB structures (foldseek):
  2mdp-assembly1_A  TM=3.065E-01  e=8.718E+00  Escherichia phage T7

Sequence (68 aa):
MNVMTGGPSYSRDGDINVRMRLGDFIDRGGKVYLDNSAAGGDRQKTIPLVITLPEGQSVPAEQIVSAS

Secondary structure (DSSP, 8-state):
-EEEESS---PPTTPPEEE--HHHHHTTT--EEE-TT--S--TTT-EEEEE---TT-----EEEPPP-

Radius of gyration: 12.84 Å; Cα contacts (8 Å, |Δi|>4): 91; chai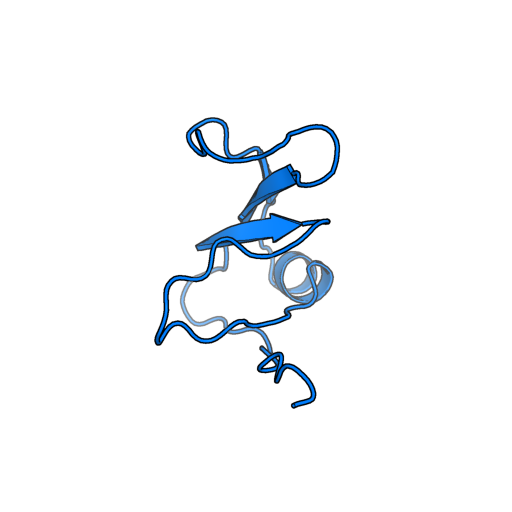ns: 1; bounding box: 36×16×25 Å